Protein AF-A0A1A0N1D5-F1 (afdb_monomer_lite)

Structure (mmCIF, N/CA/C/O backbone):
data_AF-A0A1A0N1D5-F1
#
_entry.id   AF-A0A1A0N1D5-F1
#
loop_
_atom_site.group_PDB
_atom_site.id
_atom_site.type_symbol
_atom_site.label_atom_id
_atom_site.label_alt_id
_atom_site.label_comp_id
_atom_site.label_asym_id
_atom_site.label_entity_id
_atom_site.label_seq_id
_atom_site.pdbx_PDB_ins_code
_ato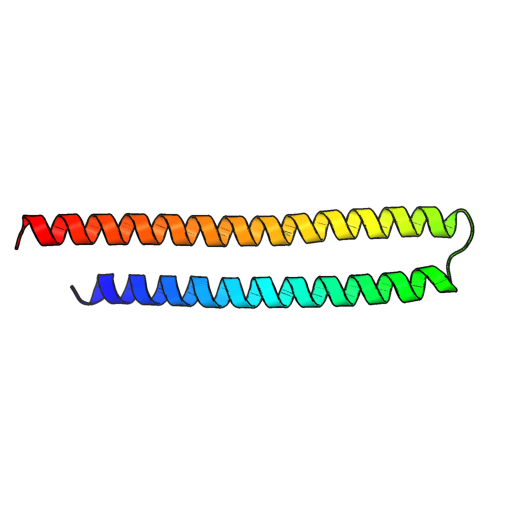m_site.Cartn_x
_atom_site.Cartn_y
_atom_site.Cartn_z
_atom_site.occupancy
_atom_site.B_iso_or_equiv
_atom_site.auth_seq_id
_atom_site.auth_comp_id
_atom_site.auth_asym_id
_atom_site.auth_atom_id
_atom_site.pdbx_PDB_model_num
ATOM 1 N N . MET A 1 1 ? -26.114 0.824 24.874 1.00 52.81 1 MET A N 1
ATOM 2 C CA . MET A 1 1 ? -25.266 -0.383 24.768 1.00 52.81 1 MET A CA 1
ATOM 3 C C . MET A 1 1 ? -25.149 -0.837 23.311 1.00 52.81 1 MET A C 1
ATOM 5 O O . MET A 1 1 ? -24.035 -0.886 22.831 1.00 52.81 1 MET A O 1
ATOM 9 N N . ALA A 1 2 ? -26.250 -1.041 22.570 1.00 60.31 2 ALA A N 1
ATOM 10 C CA . ALA A 1 2 ? -26.195 -1.571 21.194 1.00 60.31 2 ALA A CA 1
ATOM 11 C C . ALA A 1 2 ? -25.561 -0.654 20.119 1.00 60.31 2 ALA A C 1
ATOM 13 O O . ALA A 1 2 ? -25.014 -1.151 19.142 1.00 60.31 2 ALA A O 1
ATOM 14 N N . GLU A 1 3 ? -25.633 0.672 20.271 1.00 55.81 3 GLU A N 1
ATOM 15 C CA . GLU A 1 3 ? -25.163 1.606 19.233 1.00 55.81 3 GLU A CA 1
ATOM 16 C C . GLU A 1 3 ? -23.625 1.698 19.185 1.00 55.81 3 GLU A C 1
ATOM 18 O O . GLU A 1 3 ? -23.040 1.618 18.111 1.00 55.81 3 GLU A O 1
ATOM 23 N N . GLN A 1 4 ? -22.951 1.764 20.344 1.00 57.38 4 GLN A N 1
ATOM 24 C CA . GLN A 1 4 ? -21.482 1.779 20.432 1.00 57.38 4 GLN A CA 1
ATOM 25 C C . GLN A 1 4 ? -20.856 0.451 19.993 1.00 57.38 4 GLN A C 1
ATOM 27 O O . GLN A 1 4 ? -19.953 0.462 19.163 1.00 57.38 4 GLN A O 1
ATOM 32 N N . GLU A 1 5 ? -21.382 -0.685 20.459 1.00 59.47 5 GLU A N 1
ATOM 33 C CA . GLU A 1 5 ? -20.901 -2.021 20.067 1.00 59.47 5 GLU A CA 1
ATOM 34 C C . GLU A 1 5 ? -21.013 -2.256 18.545 1.00 59.47 5 GLU A C 1
ATOM 36 O O . GLU A 1 5 ? -20.114 -2.836 17.938 1.00 59.47 5 GLU A O 1
ATOM 41 N N . TRP A 1 6 ? -22.057 -1.724 17.892 1.00 55.47 6 TRP A N 1
ATOM 42 C CA . TRP A 1 6 ? -22.191 -1.765 16.430 1.00 55.47 6 TRP A CA 1
ATOM 43 C C . TRP A 1 6 ? -21.135 -0.913 15.701 1.00 55.47 6 TRP A C 1
ATOM 45 O O . TRP A 1 6 ? -20.643 -1.306 14.640 1.00 55.47 6 TRP A O 1
ATOM 55 N N . HIS A 1 7 ? -20.756 0.239 16.262 1.00 71.31 7 HIS A N 1
ATOM 56 C CA . HIS A 1 7 ? -19.717 1.092 15.683 1.00 71.31 7 HIS A CA 1
ATOM 57 C C . HIS A 1 7 ? -18.323 0.451 15.751 1.00 71.31 7 HIS A C 1
ATOM 59 O O . HIS A 1 7 ? -17.584 0.562 14.773 1.00 71.31 7 HIS A O 1
ATOM 65 N N . PHE A 1 8 ? -17.984 -0.255 16.837 1.00 77.75 8 PHE A N 1
ATOM 66 C CA . PHE A 1 8 ? -16.707 -0.976 16.957 1.00 77.75 8 PHE A CA 1
ATOM 67 C C . PHE A 1 8 ? -16.591 -2.104 15.927 1.00 77.75 8 PHE A C 1
ATOM 69 O O . PHE A 1 8 ? -15.658 -2.100 15.127 1.00 77.75 8 PHE A O 1
ATOM 76 N N . ALA A 1 9 ? -17.607 -2.966 15.813 1.00 80.44 9 ALA A N 1
ATOM 77 C CA . ALA A 1 9 ? -17.614 -4.051 14.826 1.00 80.44 9 ALA A CA 1
ATOM 78 C C . ALA A 1 9 ? -17.427 -3.551 13.377 1.00 80.44 9 ALA A C 1
ATOM 80 O O . ALA A 1 9 ? -16.734 -4.167 12.5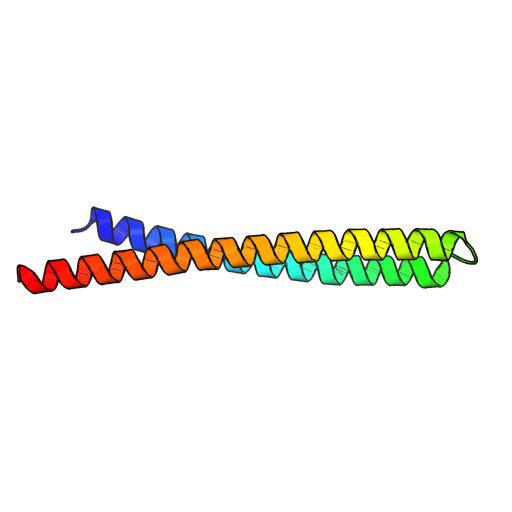66 1.00 80.44 9 ALA A O 1
ATOM 81 N N . LYS A 1 10 ? -18.011 -2.393 13.038 1.00 85.44 10 LYS A N 1
ATOM 82 C CA . LYS A 1 10 ? -17.839 -1.780 11.713 1.00 85.44 10 LYS A CA 1
ATOM 83 C C . LYS A 1 10 ? -16.420 -1.245 11.489 1.00 85.44 10 LYS A C 1
ATOM 85 O O . LYS A 1 10 ? -15.918 -1.305 10.363 1.00 85.44 10 LYS A O 1
ATOM 90 N N . ILE A 1 11 ? -15.778 -0.711 12.528 1.00 84.94 11 ILE A N 1
ATOM 91 C CA . ILE A 1 11 ? -14.381 -0.262 12.458 1.00 84.94 11 ILE A CA 1
ATOM 92 C C . ILE A 1 11 ? -13.458 -1.468 12.264 1.00 84.94 11 ILE A C 1
ATOM 94 O O . ILE A 1 11 ? -12.613 -1.424 11.373 1.00 84.94 11 ILE A O 1
ATOM 98 N N . GLU A 1 12 ? -13.656 -2.557 13.009 1.00 86.94 12 GLU A N 1
ATOM 99 C CA . GLU A 1 12 ? -12.888 -3.800 12.840 1.00 86.94 12 GLU A CA 1
ATOM 100 C C . GLU A 1 12 ? -13.000 -4.357 11.421 1.00 86.94 12 GLU A C 1
ATOM 102 O O . GLU A 1 12 ? -11.982 -4.665 10.796 1.00 86.94 12 GLU A O 1
ATOM 107 N N . GLN A 1 13 ? -14.221 -4.412 10.877 1.00 89.88 13 GLN A N 1
ATOM 108 C CA . GLN A 1 13 ? -14.445 -4.815 9.490 1.00 89.88 13 GLN A CA 1
ATOM 109 C C . GLN A 1 13 ? -13.682 -3.906 8.516 1.00 89.88 13 GLN A C 1
ATOM 111 O O . GLN A 1 13 ? -12.973 -4.397 7.644 1.00 89.88 13 GLN A O 1
ATOM 116 N N . THR A 1 14 ? -13.763 -2.586 8.704 1.00 90.31 14 THR A N 1
ATOM 117 C CA . THR A 1 14 ? -13.074 -1.611 7.843 1.00 90.31 14 THR A CA 1
ATOM 118 C C . THR A 1 14 ? -11.550 -1.781 7.901 1.00 90.31 14 THR A C 1
ATOM 120 O O . THR A 1 14 ? -10.876 -1.683 6.879 1.00 90.31 14 THR A O 1
ATOM 123 N N . ILE A 1 15 ? -10.982 -2.060 9.080 1.00 91.69 15 ILE A N 1
ATOM 124 C CA . ILE A 1 15 ? -9.551 -2.370 9.241 1.00 91.69 15 ILE A CA 1
ATOM 125 C C . ILE A 1 15 ? -9.193 -3.647 8.468 1.00 91.69 15 ILE A C 1
ATOM 127 O O . ILE A 1 15 ? -8.139 -3.691 7.833 1.00 91.69 15 ILE A O 1
ATOM 131 N N . GLY A 1 16 ? -10.050 -4.672 8.519 1.00 91.50 16 GLY A N 1
ATOM 132 C CA . GLY A 1 16 ? -9.904 -5.902 7.739 1.00 91.50 16 GLY A CA 1
ATOM 133 C C . GLY A 1 16 ? -9.857 -5.629 6.236 1.00 91.50 16 GLY A C 1
ATOM 134 O O . GLY A 1 16 ? -8.866 -5.964 5.589 1.00 91.50 16 GLY A O 1
ATOM 135 N N . ASP A 1 17 ? -10.856 -4.917 5.716 1.00 93.88 17 ASP A N 1
ATOM 136 C CA . ASP A 1 17 ? -10.946 -4.550 4.297 1.00 93.88 17 ASP A CA 1
ATOM 137 C C . ASP A 1 17 ? -9.712 -3.747 3.837 1.00 93.88 17 ASP A C 1
ATOM 139 O O . ASP A 1 17 ? -9.161 -3.983 2.760 1.00 93.88 17 ASP A O 1
ATOM 143 N N . LEU A 1 18 ? -9.217 -2.824 4.673 1.00 92.31 18 LEU A N 1
ATOM 144 C CA . LEU A 1 18 ? -8.007 -2.049 4.378 1.00 92.31 18 LEU A CA 1
ATOM 145 C C . LEU A 1 18 ? -6.738 -2.912 4.359 1.00 92.31 18 LEU A C 1
ATOM 147 O O . LEU A 1 18 ? -5.842 -2.657 3.552 1.00 92.31 18 LEU A O 1
ATOM 151 N N . LYS A 1 19 ? -6.634 -3.924 5.230 1.00 93.31 19 LYS A N 1
ATOM 152 C CA . LYS A 1 19 ? -5.504 -4.871 5.232 1.00 93.31 19 LYS A CA 1
ATOM 153 C C . LYS A 1 19 ? -5.507 -5.742 3.979 1.00 93.31 19 LYS A C 1
ATOM 155 O O . LYS A 1 19 ? -4.443 -5.956 3.392 1.00 93.31 19 LYS A O 1
ATOM 160 N N . ASP A 1 20 ? -6.679 -6.197 3.554 1.00 95.69 20 ASP A N 1
ATOM 161 C CA . ASP A 1 20 ? -6.831 -6.983 2.332 1.00 95.69 20 ASP A CA 1
ATOM 162 C C . ASP A 1 20 ? -6.493 -6.153 1.088 1.00 95.69 20 ASP A C 1
ATOM 164 O O . ASP A 1 20 ? -5.741 -6.612 0.225 1.00 95.69 20 ASP A O 1
ATOM 168 N N . GLU A 1 21 ? -6.943 -4.896 1.025 1.00 93.62 21 GLU A N 1
ATOM 169 C CA . GLU A 1 21 ? -6.580 -3.995 -0.073 1.00 93.62 21 GLU A CA 1
ATOM 170 C C . GLU A 1 21 ? -5.083 -3.645 -0.054 1.00 93.62 21 GLU A C 1
ATOM 172 O O . GLU A 1 21 ? -4.444 -3.645 -1.105 1.00 93.62 21 GLU A O 1
ATOM 177 N N . HIS A 1 22 ? -4.475 -3.430 1.121 1.00 94.19 22 HIS A N 1
ATOM 178 C CA . HIS A 1 22 ? -3.023 -3.247 1.235 1.00 94.19 22 HIS A CA 1
ATOM 179 C C . HIS A 1 22 ? -2.263 -4.448 0.654 1.00 94.19 22 HIS A C 1
ATOM 181 O O . HIS A 1 22 ? -1.312 -4.275 -0.111 1.00 94.19 22 HIS A O 1
ATOM 187 N N . LYS A 1 23 ? -2.684 -5.674 0.989 1.00 94.06 23 LYS A N 1
ATOM 188 C CA . LYS A 1 23 ? -2.090 -6.898 0.439 1.00 94.06 23 LYS A CA 1
ATOM 189 C C . LYS A 1 23 ? -2.249 -6.959 -1.081 1.00 94.06 23 LYS A C 1
ATOM 191 O O . LYS A 1 23 ? -1.267 -7.185 -1.782 1.00 94.06 23 LYS A O 1
ATOM 196 N N . ARG A 1 24 ? -3.452 -6.692 -1.590 1.00 95.19 24 ARG A N 1
ATOM 197 C CA . ARG A 1 24 ? -3.739 -6.672 -3.030 1.00 95.19 24 ARG A CA 1
ATOM 198 C C . ARG A 1 24 ? -2.870 -5.660 -3.781 1.00 95.19 24 ARG A C 1
ATOM 200 O O . ARG A 1 24 ? -2.328 -5.988 -4.832 1.00 95.19 24 ARG A O 1
ATOM 207 N N . LEU A 1 25 ? -2.711 -4.447 -3.250 1.00 93.12 25 LEU A N 1
ATOM 208 C CA . LEU A 1 25 ? -1.853 -3.418 -3.845 1.00 93.12 25 LEU A CA 1
ATOM 209 C C . LEU A 1 25 ? -0.379 -3.832 -3.844 1.00 93.12 25 LEU A C 1
ATOM 211 O O . LEU A 1 25 ? 0.320 -3.596 -4.827 1.00 93.12 25 LEU A O 1
ATOM 215 N N . ASN A 1 26 ? 0.087 -4.475 -2.774 1.00 93.81 26 ASN A N 1
ATOM 216 C CA . ASN A 1 26 ? 1.439 -5.018 -2.717 1.00 93.81 26 ASN A CA 1
ATOM 217 C C . ASN A 1 26 ? 1.671 -6.098 -3.784 1.00 93.81 26 ASN A C 1
ATOM 219 O O . ASN A 1 26 ? 2.683 -6.050 -4.480 1.00 93.81 26 ASN A O 1
ATOM 223 N N . ASP A 1 27 ? 0.729 -7.025 -3.958 1.00 94.00 27 ASP A N 1
ATOM 224 C CA . ASP A 1 27 ? 0.834 -8.079 -4.973 1.00 94.00 27 ASP A CA 1
ATOM 225 C C . ASP A 1 27 ? 0.876 -7.483 -6.394 1.00 94.00 27 ASP A C 1
ATOM 227 O O . ASP A 1 27 ? 1.746 -7.841 -7.189 1.00 94.00 27 ASP A O 1
ATOM 231 N N . ILE A 1 28 ? 0.030 -6.482 -6.683 1.00 93.25 28 ILE A N 1
ATOM 232 C CA . ILE A 1 28 ? 0.065 -5.731 -7.953 1.00 93.25 28 ILE A CA 1
ATOM 233 C C . ILE A 1 28 ? 1.434 -5.071 -8.163 1.00 93.25 28 ILE A C 1
ATOM 235 O O . ILE A 1 28 ? 1.997 -5.142 -9.254 1.00 93.25 28 ILE A O 1
ATOM 239 N N . LEU A 1 29 ? 2.000 -4.436 -7.134 1.00 92.38 29 LEU A N 1
ATOM 240 C CA . LEU A 1 29 ? 3.304 -3.780 -7.246 1.00 92.38 29 LEU A CA 1
ATOM 241 C C . LEU A 1 29 ? 4.441 -4.769 -7.511 1.00 92.38 29 LEU A C 1
ATOM 243 O O . LEU A 1 29 ? 5.352 -4.451 -8.278 1.00 92.38 29 LEU A O 1
ATOM 247 N N . VAL A 1 30 ? 4.389 -5.966 -6.924 1.00 92.00 30 VAL A N 1
ATOM 248 C CA . VAL A 1 30 ? 5.343 -7.045 -7.216 1.00 92.00 30 VAL A CA 1
ATOM 249 C C . VAL A 1 30 ? 5.232 -7.489 -8.676 1.00 92.00 30 VAL A C 1
ATOM 251 O O . VAL A 1 30 ? 6.255 -7.605 -9.355 1.00 92.00 30 VAL A O 1
ATOM 254 N N . GLU A 1 31 ? 4.014 -7.685 -9.184 1.00 92.81 31 GLU A N 1
ATOM 255 C CA . GLU A 1 31 ? 3.795 -8.059 -10.585 1.00 92.81 31 GLU A CA 1
ATOM 256 C C . GLU A 1 31 ? 4.286 -6.983 -11.560 1.00 92.81 31 GLU A C 1
ATOM 258 O O . GLU A 1 31 ? 4.991 -7.293 -12.522 1.00 92.81 31 GLU A O 1
ATOM 263 N N . GLU A 1 32 ? 3.958 -5.714 -11.315 1.00 89.69 32 GLU A N 1
ATOM 264 C CA . GLU A 1 32 ? 4.373 -4.615 -12.191 1.00 89.69 32 GLU A CA 1
ATOM 265 C C . GLU A 1 32 ? 5.896 -4.416 -12.173 1.00 89.69 32 GLU A C 1
ATOM 267 O O . GLU A 1 32 ? 6.497 -4.194 -13.225 1.00 89.69 32 GLU A O 1
ATOM 272 N N . ARG A 1 33 ? 6.557 -4.601 -11.020 1.00 89.31 33 ARG A N 1
ATOM 273 C CA . ARG A 1 33 ? 8.030 -4.636 -10.936 1.00 89.31 33 ARG A CA 1
ATOM 274 C C . ARG A 1 33 ? 8.620 -5.734 -11.815 1.00 89.31 33 ARG A C 1
ATOM 276 O O . ARG A 1 33 ? 9.553 -5.472 -12.571 1.00 89.31 33 ARG A O 1
ATOM 283 N N . ALA A 1 34 ? 8.062 -6.943 -11.759 1.00 88.38 34 ALA A N 1
ATOM 284 C CA . ALA A 1 34 ? 8.528 -8.054 -12.584 1.00 88.38 34 ALA A CA 1
ATOM 285 C C . ALA A 1 34 ? 8.352 -7.765 -14.087 1.00 88.38 34 ALA A C 1
ATOM 287 O O . ALA A 1 34 ? 9.263 -8.018 -14.878 1.00 88.38 34 ALA A O 1
ATOM 288 N N . ARG A 1 35 ? 7.218 -7.170 -14.487 1.00 85.81 35 ARG A N 1
ATOM 289 C CA . ARG A 1 35 ? 6.973 -6.764 -15.882 1.00 85.81 35 ARG A CA 1
ATOM 290 C C . ARG A 1 35 ? 7.953 -5.692 -16.349 1.00 85.81 35 ARG A C 1
ATOM 292 O O . ARG A 1 35 ? 8.504 -5.812 -17.441 1.00 85.81 35 ARG A O 1
ATOM 299 N N . ILE A 1 36 ? 8.208 -4.676 -15.525 1.00 84.50 36 ILE A N 1
ATOM 300 C CA . ILE A 1 36 ? 9.187 -3.621 -15.822 1.00 84.50 36 ILE A CA 1
ATOM 301 C C . ILE A 1 36 ? 10.584 -4.219 -16.024 1.00 84.50 36 ILE A C 1
ATOM 303 O O . ILE A 1 36 ? 11.265 -3.856 -16.984 1.00 84.50 36 ILE A O 1
ATOM 307 N N . GLN A 1 37 ? 10.990 -5.167 -15.176 1.00 81.88 37 GLN A N 1
ATOM 308 C CA . GLN A 1 37 ? 12.287 -5.837 -15.292 1.00 81.88 37 GLN A CA 1
ATOM 309 C C . GLN A 1 37 ? 12.415 -6.684 -16.562 1.00 81.88 37 GLN A C 1
ATOM 311 O O . GLN A 1 37 ? 13.457 -6.632 -17.213 1.00 81.88 37 GLN A O 1
ATOM 316 N N . MET A 1 38 ? 11.363 -7.411 -16.956 1.00 80.81 38 MET A N 1
ATOM 317 C CA . MET A 1 38 ? 11.355 -8.165 -18.219 1.00 80.81 38 MET A CA 1
ATOM 318 C C . MET A 1 38 ? 11.523 -7.253 -19.441 1.00 80.81 38 MET A C 1
ATOM 320 O O . MET A 1 38 ? 12.225 -7.592 -20.386 1.00 80.81 38 MET A O 1
ATOM 324 N N . VAL A 1 39 ? 10.885 -6.081 -19.438 1.00 75.75 39 VAL A N 1
ATOM 325 C CA . VAL A 1 39 ? 10.984 -5.123 -20.551 1.00 75.75 39 VAL A CA 1
ATOM 326 C C . VAL A 1 39 ? 12.351 -4.428 -20.563 1.00 75.75 39 VAL A C 1
ATOM 328 O O . VAL A 1 39 ? 12.908 -4.139 -21.625 1.00 75.75 39 VAL A O 1
ATOM 331 N N . SER A 1 40 ? 12.910 -4.144 -19.385 1.00 69.88 40 SER A N 1
ATOM 332 C CA . SER A 1 40 ? 14.159 -3.393 -19.248 1.00 69.88 40 SER A CA 1
ATOM 333 C C . SER A 1 40 ? 15.406 -4.204 -19.598 1.00 69.88 40 SER A C 1
ATOM 335 O O . SER A 1 40 ? 16.377 -3.628 -20.100 1.00 69.88 40 SER A O 1
ATOM 337 N N . SER A 1 41 ? 15.390 -5.525 -19.382 1.00 66.94 41 SER A N 1
ATOM 338 C CA . SER A 1 41 ? 16.513 -6.401 -19.731 1.00 66.94 41 SER A CA 1
ATOM 339 C C . SER A 1 41 ? 16.742 -6.500 -21.238 1.00 66.94 41 SER A C 1
ATOM 341 O O . SER A 1 41 ? 17.899 -6.561 -21.657 1.00 66.94 41 SER A O 1
ATOM 343 N N . ASP A 1 42 ? 15.665 -6.444 -22.026 1.00 66.81 42 ASP A N 1
ATOM 344 C CA . ASP A 1 42 ? 15.677 -6.863 -23.432 1.00 66.81 42 ASP A CA 1
ATOM 345 C C . ASP A 1 42 ? 15.689 -5.692 -24.429 1.00 66.81 42 ASP A C 1
ATOM 347 O O . ASP A 1 42 ? 16.106 -5.868 -25.572 1.00 66.81 42 ASP A O 1
ATOM 351 N N . ILE A 1 43 ? 15.241 -4.496 -24.021 1.00 70.44 43 ILE A N 1
ATOM 352 C CA . ILE A 1 43 ? 14.989 -3.374 -24.950 1.00 70.44 43 ILE A CA 1
ATOM 353 C C . ILE A 1 43 ? 15.961 -2.202 -24.756 1.00 70.44 43 ILE A C 1
ATOM 355 O O . ILE A 1 43 ? 16.285 -1.493 -25.711 1.00 70.44 43 ILE A O 1
ATOM 359 N N . TRP A 1 44 ? 16.441 -1.972 -23.531 1.00 71.06 44 TRP A N 1
ATOM 360 C CA . TRP A 1 44 ? 17.157 -0.743 -23.186 1.00 71.06 44 TRP A CA 1
ATOM 361 C C . TRP A 1 44 ? 18.661 -0.993 -22.991 1.00 71.06 44 TRP A C 1
ATOM 363 O O . TRP A 1 44 ? 19.094 -1.737 -22.103 1.00 71.06 44 TRP A O 1
ATOM 373 N N . HIS A 1 45 ? 19.479 -0.310 -23.798 1.00 72.44 45 HIS A N 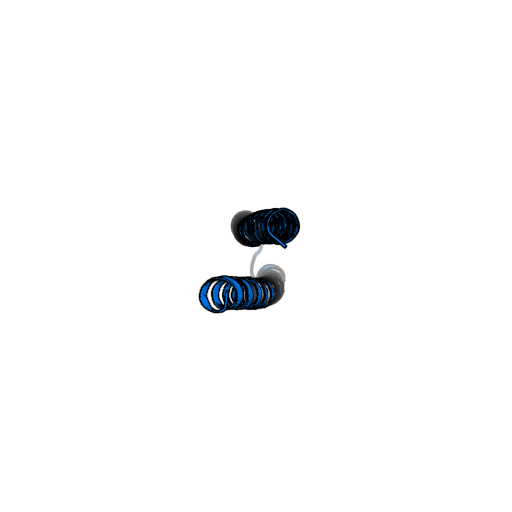1
ATOM 374 C CA . HIS A 1 45 ? 20.945 -0.338 -23.740 1.00 72.44 45 HIS A CA 1
ATOM 375 C C . HIS A 1 45 ? 21.531 1.083 -23.629 1.00 72.44 45 HIS A C 1
ATOM 377 O O . HIS A 1 45 ? 20.883 2.066 -23.990 1.00 72.44 45 HIS A O 1
ATOM 383 N N . GLY A 1 46 ? 22.769 1.201 -23.134 1.00 75.12 46 GLY A N 1
ATOM 384 C CA . GLY A 1 46 ? 23.471 2.487 -23.009 1.00 75.12 46 GLY A CA 1
ATOM 385 C C . GLY A 1 46 ? 22.779 3.483 -22.066 1.00 75.12 46 GLY A C 1
ATOM 386 O O . GLY A 1 46 ? 22.117 3.087 -21.111 1.00 75.12 46 GLY A O 1
ATOM 387 N N . THR A 1 47 ? 22.893 4.782 -22.345 1.00 77.12 47 THR A N 1
ATOM 388 C CA . THR A 1 47 ? 22.323 5.871 -21.519 1.00 77.12 47 THR A CA 1
ATOM 389 C C . THR A 1 47 ? 20.799 5.802 -21.365 1.00 77.12 47 THR A C 1
ATOM 391 O O . THR A 1 47 ? 20.251 6.250 -20.359 1.00 77.12 47 THR A O 1
ATOM 394 N N . ALA A 1 48 ? 20.094 5.193 -22.322 1.00 77.88 48 ALA A N 1
ATOM 395 C CA . ALA A 1 48 ? 18.651 4.980 -22.235 1.00 77.88 48 ALA A CA 1
ATOM 396 C C . ALA A 1 48 ? 18.282 3.967 -21.131 1.00 77.88 48 ALA A C 1
ATOM 398 O O . ALA A 1 48 ? 17.257 4.119 -20.468 1.00 77.88 48 ALA A O 1
ATOM 399 N N . ARG A 1 49 ? 19.156 2.983 -20.868 1.00 80.75 49 ARG A N 1
ATOM 400 C CA . ARG A 1 49 ? 19.017 2.047 -19.742 1.00 80.75 49 ARG A CA 1
ATOM 401 C C . ARG A 1 49 ? 19.197 2.748 -18.399 1.00 80.75 49 ARG A C 1
ATOM 403 O O . ARG A 1 49 ? 18.436 2.478 -17.481 1.00 80.75 49 ARG A O 1
ATOM 410 N N . GLU A 1 50 ? 20.167 3.652 -18.283 1.00 83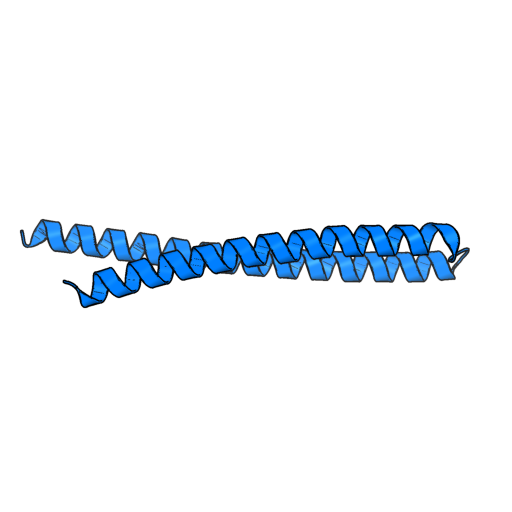.25 50 GLU A N 1
ATOM 411 C CA . GLU A 1 50 ? 20.410 4.413 -17.047 1.00 83.25 50 GLU A CA 1
ATOM 412 C C . GLU A 1 50 ? 19.220 5.323 -16.708 1.00 83.25 50 GLU A C 1
ATOM 414 O O . GLU A 1 50 ? 18.747 5.333 -15.571 1.00 83.25 50 GLU A O 1
ATOM 419 N N . GLY A 1 51 ? 18.680 6.031 -17.709 1.00 84.19 51 GLY A N 1
ATOM 420 C CA . GLY A 1 51 ? 17.472 6.845 -17.549 1.00 84.19 51 GLY A CA 1
ATOM 421 C C . GLY A 1 51 ? 16.248 6.013 -17.154 1.00 84.19 51 GLY A C 1
ATOM 422 O O . GLY A 1 51 ? 15.499 6.405 -16.258 1.00 84.19 51 GLY A O 1
ATOM 423 N N . TRP A 1 52 ? 16.078 4.836 -17.764 1.00 84.12 52 TRP A N 1
ATOM 424 C CA . TRP A 1 52 ? 15.018 3.897 -17.398 1.00 84.12 52 TRP A CA 1
ATOM 425 C C . TRP A 1 52 ? 15.172 3.373 -15.965 1.00 84.12 52 TRP A C 1
ATOM 427 O O . TRP A 1 52 ? 14.216 3.418 -15.198 1.00 84.12 52 TRP A O 1
ATOM 437 N N . GLN A 1 53 ? 16.373 2.946 -15.567 1.00 85.69 53 GLN A N 1
ATOM 438 C CA . GLN A 1 53 ? 16.650 2.457 -14.212 1.00 85.69 53 GLN A CA 1
ATOM 439 C C . GLN A 1 53 ? 16.397 3.529 -13.144 1.00 85.69 53 GLN A C 1
ATOM 441 O O . GLN A 1 53 ? 15.867 3.228 -12.074 1.00 85.69 53 GLN A O 1
ATOM 446 N N . ALA A 1 54 ? 16.736 4.790 -13.426 1.00 87.88 54 ALA A N 1
ATOM 447 C CA . ALA A 1 54 ? 16.435 5.900 -12.527 1.00 87.88 54 ALA A CA 1
ATOM 448 C C . ALA A 1 54 ? 14.919 6.122 -12.376 1.00 87.88 54 ALA A C 1
ATOM 450 O O . ALA A 1 54 ? 14.431 6.335 -11.263 1.00 87.88 54 ALA A O 1
ATOM 451 N N . ALA A 1 55 ? 14.167 6.038 -13.478 1.00 87.38 55 ALA A N 1
ATOM 452 C CA . ALA A 1 55 ? 12.711 6.148 -13.461 1.00 87.38 55 ALA A CA 1
ATOM 453 C C . ALA A 1 55 ? 12.048 4.969 -12.726 1.00 87.38 55 ALA A C 1
ATOM 455 O O . ALA A 1 55 ? 11.189 5.199 -11.875 1.00 87.38 55 ALA A O 1
ATOM 456 N N . GLU A 1 56 ? 12.487 3.734 -12.992 1.00 87.56 56 GLU A N 1
ATOM 457 C CA . GLU A 1 56 ? 12.041 2.509 -12.312 1.00 87.56 56 GLU A CA 1
ATOM 458 C C . GLU A 1 56 ? 12.252 2.619 -10.800 1.00 87.56 56 GLU A C 1
ATOM 460 O O . GLU A 1 56 ? 11.324 2.400 -10.021 1.00 87.56 56 GLU A O 1
ATOM 465 N N . ARG A 1 57 ? 13.450 3.036 -10.378 1.00 89.25 57 ARG A N 1
ATOM 466 C CA . ARG A 1 57 ? 13.770 3.225 -8.964 1.00 89.25 57 ARG A CA 1
ATOM 467 C C . ARG A 1 57 ? 12.895 4.295 -8.317 1.00 89.25 57 ARG A C 1
ATOM 469 O O . ARG A 1 57 ? 12.326 4.050 -7.258 1.00 89.25 57 ARG A O 1
ATOM 476 N N . SER A 1 58 ? 12.751 5.460 -8.952 1.00 92.44 58 SER A N 1
ATOM 477 C CA . SER A 1 58 ? 11.927 6.549 -8.409 1.00 92.44 58 SER A CA 1
ATOM 478 C C . SER A 1 58 ? 10.453 6.158 -8.291 1.00 92.44 58 SER A C 1
ATOM 480 O O . SER A 1 58 ? 9.787 6.522 -7.321 1.00 92.44 58 SER A O 1
ATOM 482 N N . TRP A 1 59 ? 9.931 5.416 -9.269 1.00 90.75 59 TRP A N 1
ATOM 483 C CA . TRP A 1 59 ? 8.582 4.865 -9.203 1.00 90.75 59 TRP A CA 1
ATOM 484 C C . TRP A 1 59 ? 8.449 3.853 -8.057 1.00 90.75 59 TRP A C 1
ATOM 486 O O . TRP A 1 59 ? 7.519 3.969 -7.259 1.00 90.75 59 TRP A O 1
ATOM 496 N N . GLY A 1 60 ? 9.402 2.924 -7.930 1.00 91.12 60 GLY A N 1
ATOM 497 C CA . GLY A 1 60 ? 9.424 1.918 -6.869 1.00 91.12 60 GLY A CA 1
ATOM 498 C C . GLY A 1 60 ? 9.426 2.535 -5.470 1.00 91.12 60 GLY A C 1
ATOM 499 O O . GLY A 1 60 ? 8.592 2.162 -4.650 1.00 91.12 60 GLY A O 1
ATOM 500 N N . GLU A 1 61 ? 10.280 3.535 -5.236 1.00 93.31 61 GLU A N 1
ATOM 501 C CA . GLU A 1 61 ? 10.370 4.265 -3.963 1.00 93.31 61 GLU A CA 1
ATOM 502 C C . GLU A 1 61 ? 9.048 4.968 -3.604 1.00 93.31 61 GLU A C 1
ATOM 504 O O . GLU A 1 61 ? 8.601 4.921 -2.457 1.00 93.31 61 GLU A O 1
ATOM 509 N N . LYS A 1 62 ? 8.379 5.592 -4.583 1.00 93.12 62 LYS A N 1
ATOM 510 C CA . LYS A 1 62 ? 7.072 6.240 -4.367 1.00 93.12 62 LYS A CA 1
ATOM 511 C C . LYS A 1 62 ? 5.970 5.226 -4.063 1.00 93.12 62 LYS A C 1
ATOM 513 O O . LYS A 1 62 ? 5.111 5.502 -3.228 1.00 93.12 62 LYS A O 1
ATOM 518 N N . ALA A 1 63 ? 5.990 4.079 -4.735 1.00 91.88 63 ALA A N 1
ATOM 519 C CA . ALA A 1 63 ? 5.031 3.007 -4.507 1.00 91.88 63 ALA A CA 1
ATOM 520 C C . ALA A 1 63 ? 5.182 2.396 -3.105 1.00 91.88 63 ALA A C 1
ATOM 522 O O . ALA A 1 63 ? 4.186 2.252 -2.395 1.00 91.88 63 ALA A O 1
ATOM 523 N N . ASP A 1 64 ? 6.418 2.127 -2.671 1.00 92.94 64 ASP A N 1
ATOM 524 C CA . ASP A 1 64 ? 6.695 1.632 -1.318 1.00 92.94 64 ASP A CA 1
ATOM 525 C C . ASP A 1 64 ? 6.257 2.649 -0.252 1.00 92.94 64 ASP A C 1
ATOM 527 O O . ASP A 1 64 ? 5.603 2.282 0.722 1.00 92.94 64 ASP A O 1
ATOM 531 N N . ALA A 1 65 ? 6.529 3.942 -0.461 1.00 94.69 65 ALA A N 1
ATOM 532 C CA . ALA A 1 65 ? 6.107 5.000 0.459 1.00 94.69 65 ALA A CA 1
ATOM 533 C C . ALA A 1 65 ? 4.575 5.113 0.586 1.00 94.69 65 ALA A C 1
ATOM 535 O O . ALA A 1 65 ? 4.052 5.400 1.669 1.00 94.69 65 ALA A O 1
ATOM 536 N N . ALA A 1 66 ? 3.840 4.883 -0.507 1.00 92.44 66 ALA A N 1
ATOM 537 C CA . ALA A 1 66 ? 2.381 4.862 -0.492 1.00 92.44 66 ALA A CA 1
ATOM 538 C C . ALA A 1 66 ? 1.840 3.656 0.296 1.00 92.44 66 ALA A C 1
ATOM 540 O O . ALA A 1 66 ? 0.969 3.838 1.151 1.00 92.44 66 ALA A O 1
ATOM 541 N N . LEU A 1 67 ? 2.391 2.455 0.074 1.00 93.75 67 LEU A N 1
ATOM 542 C CA . LEU A 1 67 ? 2.043 1.261 0.855 1.00 93.75 67 LEU A CA 1
ATOM 543 C C . LEU A 1 67 ? 2.346 1.453 2.343 1.00 93.75 67 LEU A C 1
ATOM 545 O O . LEU A 1 67 ? 1.501 1.181 3.194 1.00 93.75 67 LEU A O 1
ATOM 549 N N . GLU A 1 68 ? 3.521 1.991 2.671 1.00 94.31 68 GLU A N 1
ATOM 550 C CA . GLU A 1 68 ? 3.908 2.247 4.057 1.00 94.31 68 GLU A CA 1
ATOM 551 C C . GLU A 1 68 ? 2.955 3.248 4.727 1.00 94.31 68 GLU A C 1
ATOM 553 O O . GLU A 1 68 ? 2.570 3.071 5.884 1.00 94.31 68 GLU A O 1
ATOM 558 N N . SER A 1 69 ? 2.530 4.285 4.001 1.00 94.69 69 SER A N 1
ATOM 559 C CA . SER A 1 69 ? 1.558 5.264 4.498 1.00 94.69 69 SER A CA 1
ATOM 560 C C . SER A 1 69 ? 0.188 4.636 4.755 1.00 94.69 69 SER A C 1
ATOM 562 O O . SER A 1 69 ? -0.431 4.928 5.779 1.00 94.69 69 SER A O 1
ATOM 564 N N . LEU A 1 70 ? -0.267 3.736 3.877 1.00 92.31 70 LEU A N 1
ATOM 565 C CA . LEU A 1 70 ? -1.497 2.972 4.085 1.00 92.31 70 LEU A CA 1
ATOM 566 C C . LEU A 1 70 ? -1.382 2.070 5.322 1.00 92.31 70 LEU A C 1
ATOM 568 O O . LEU A 1 70 ? -2.279 2.068 6.162 1.00 92.31 70 LEU A O 1
ATOM 572 N N . ASN A 1 71 ? -0.258 1.375 5.496 1.00 93.81 71 ASN A N 1
ATOM 573 C CA . ASN A 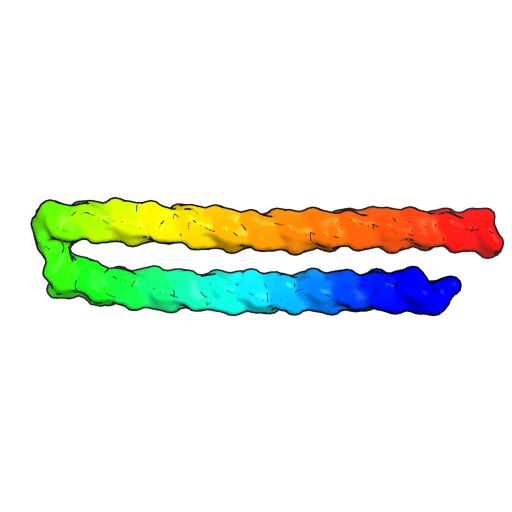1 71 ? -0.023 0.549 6.680 1.00 93.81 71 ASN A CA 1
ATOM 574 C C . ASN A 1 71 ? -0.008 1.381 7.979 1.00 93.81 71 ASN A C 1
ATOM 576 O O . ASN A 1 71 ? -0.606 0.989 8.982 1.00 93.81 71 ASN A O 1
ATOM 580 N N . LYS A 1 72 ? 0.607 2.573 7.960 1.00 94.69 72 LYS A N 1
ATOM 581 C CA . LYS A 1 72 ? 0.574 3.523 9.088 1.00 94.69 72 LYS A CA 1
ATOM 582 C C . LYS A 1 72 ? -0.848 3.981 9.408 1.00 94.69 72 LYS A C 1
ATOM 584 O O . LYS A 1 72 ? -1.204 4.055 10.583 1.00 94.69 72 LYS A O 1
ATOM 589 N N . LEU A 1 73 ? -1.663 4.261 8.389 1.00 92.38 73 LEU A N 1
ATOM 590 C CA . LEU A 1 73 ? -3.066 4.634 8.569 1.00 92.38 73 LEU A CA 1
ATOM 591 C C . LEU A 1 73 ? -3.869 3.499 9.217 1.00 92.38 73 LEU A C 1
ATOM 593 O O . LEU A 1 73 ? -4.574 3.740 10.193 1.00 92.38 73 LEU A O 1
ATOM 597 N N . ILE A 1 74 ? -3.714 2.266 8.725 1.00 93.19 74 ILE A N 1
ATOM 598 C CA . ILE A 1 74 ? -4.343 1.072 9.311 1.00 93.19 74 ILE A CA 1
ATOM 599 C C . ILE A 1 74 ? -3.956 0.939 10.788 1.00 93.19 74 ILE A C 1
ATOM 601 O O . ILE A 1 74 ? -4.828 0.781 11.642 1.00 93.19 74 ILE A O 1
ATOM 605 N N . GLY A 1 75 ? -2.663 1.065 11.102 1.00 91.75 75 GLY A N 1
ATOM 606 C CA . GLY A 1 75 ? -2.166 1.005 12.477 1.00 91.75 75 GLY A CA 1
ATOM 607 C C . GLY A 1 75 ? -2.730 2.110 13.375 1.00 91.75 75 GLY A C 1
ATOM 608 O O . GLY A 1 75 ? -3.086 1.841 14.519 1.00 91.75 75 GLY A O 1
ATOM 609 N N . ALA A 1 76 ? -2.864 3.338 12.868 1.00 92.00 76 ALA A N 1
ATOM 610 C CA . ALA A 1 76 ? -3.441 4.450 13.621 1.00 92.00 76 ALA A CA 1
ATOM 611 C C . ALA A 1 76 ? -4.934 4.241 13.923 1.00 92.00 76 ALA A C 1
ATOM 613 O O . ALA A 1 76 ? -5.372 4.493 15.046 1.00 92.00 76 ALA A O 1
ATOM 614 N N . ILE A 1 77 ? -5.705 3.747 12.946 1.00 89.06 77 ILE A N 1
ATOM 615 C CA . ILE A 1 77 ? -7.128 3.428 13.131 1.00 89.06 77 ILE A CA 1
ATOM 616 C C . ILE A 1 77 ? -7.279 2.296 14.152 1.00 89.06 77 ILE A C 1
ATOM 618 O O . ILE A 1 77 ? -8.077 2.421 15.078 1.00 89.06 77 ILE A O 1
ATOM 622 N N . GLN A 1 78 ? -6.477 1.234 14.030 1.00 90.25 78 GLN A N 1
ATOM 623 C CA . GLN A 1 78 ? -6.514 0.104 14.955 1.00 90.25 78 GLN A CA 1
ATOM 624 C C . GLN A 1 78 ? -6.104 0.510 16.379 1.00 90.25 78 GLN A C 1
ATOM 626 O O . GLN A 1 78 ? -6.816 0.218 17.330 1.00 90.25 78 GLN A O 1
ATOM 631 N N . GLY A 1 79 ? -5.023 1.276 16.544 1.00 88.81 79 GLY A N 1
ATOM 632 C CA . GLY A 1 79 ? -4.614 1.758 17.866 1.00 88.81 79 GLY A CA 1
ATOM 633 C C . GLY A 1 79 ? -5.649 2.684 18.522 1.00 88.81 79 GLY A C 1
ATOM 634 O O . GLY A 1 79 ? -5.850 2.631 19.739 1.00 88.81 79 GLY A O 1
ATOM 635 N N . GLY A 1 80 ? -6.333 3.517 17.729 1.00 86.38 80 GLY A N 1
ATOM 636 C CA . GLY A 1 80 ? -7.451 4.334 18.205 1.00 86.38 80 GLY A CA 1
ATOM 637 C C . GLY A 1 80 ? -8.649 3.489 18.643 1.00 86.38 80 GLY A C 1
ATOM 638 O O . GLY A 1 80 ? -9.195 3.725 19.721 1.00 86.38 80 GLY A O 1
ATOM 639 N N . HIS A 1 81 ? -9.007 2.483 17.841 1.00 85.31 81 HIS A N 1
ATOM 640 C CA . HIS A 1 81 ? -10.059 1.513 18.139 1.00 85.31 81 HIS A CA 1
ATOM 641 C C . HIS A 1 81 ? -9.808 0.794 19.472 1.00 85.31 81 HIS A C 1
ATOM 643 O O . HIS A 1 81 ? -10.619 0.914 20.391 1.00 85.31 81 HIS A O 1
ATOM 649 N N . ASP A 1 82 ? -8.640 0.166 19.626 1.00 84.69 82 ASP A N 1
ATOM 650 C CA . ASP A 1 82 ? -8.273 -0.606 20.822 1.00 84.69 82 ASP A CA 1
ATOM 651 C C . ASP A 1 82 ? -8.266 0.274 22.091 1.00 84.69 82 ASP A C 1
ATOM 653 O O . ASP A 1 82 ? -8.663 -0.142 23.184 1.00 84.69 82 ASP A O 1
ATOM 657 N N . SER A 1 83 ? -7.849 1.540 21.952 1.00 84.69 83 SER A N 1
ATOM 658 C CA . SER A 1 83 ? -7.860 2.513 23.051 1.00 84.69 83 SER A CA 1
ATOM 659 C C . SER A 1 83 ? -9.282 2.880 23.488 1.00 84.69 83 SER A C 1
ATOM 661 O O . SER A 1 83 ? -9.547 3.005 24.688 1.00 84.69 83 SER A O 1
ATOM 663 N N . MET A 1 84 ? -10.195 3.060 22.528 1.00 81.81 84 MET A N 1
ATOM 664 C CA . MET A 1 84 ? -11.600 3.380 22.790 1.00 81.81 84 MET A CA 1
ATOM 665 C C . MET A 1 84 ? -12.345 2.195 23.415 1.00 81.81 84 MET A C 1
ATOM 667 O O . MET A 1 84 ? -13.037 2.387 24.416 1.00 81.81 84 MET A O 1
ATOM 671 N N . GLU A 1 85 ? -12.142 0.981 22.900 1.00 81.06 85 GLU A N 1
ATOM 672 C CA . GLU A 1 85 ? -12.727 -0.247 23.453 1.00 81.06 85 GLU A CA 1
ATOM 673 C C . GLU A 1 85 ? -12.269 -0.473 24.908 1.00 81.06 85 GLU A C 1
ATOM 675 O O . GLU A 1 85 ? -13.081 -0.693 25.813 1.00 81.06 85 GLU A O 1
ATOM 680 N N . SER A 1 86 ? -10.966 -0.311 25.180 1.00 81.56 86 SER A N 1
ATOM 681 C CA . SER A 1 86 ? -10.419 -0.418 26.540 1.00 81.56 86 SER A CA 1
ATOM 682 C C . SER A 1 86 ? -11.021 0.614 27.503 1.00 81.56 86 SER A C 1
ATOM 684 O O . SER A 1 86 ? -11.282 0.308 28.673 1.00 81.56 86 SER A O 1
ATOM 686 N N . ALA A 1 87 ? -11.241 1.848 27.039 1.00 79.00 87 ALA A N 1
ATOM 687 C CA . ALA A 1 87 ? -11.852 2.899 27.846 1.00 79.00 87 ALA A CA 1
ATOM 688 C C . ALA A 1 87 ? -13.325 2.592 28.164 1.00 79.00 87 ALA A C 1
ATOM 690 O O . ALA A 1 87 ? -13.742 2.772 29.312 1.00 79.00 87 ALA A O 1
ATOM 691 N N . GLU A 1 88 ? -14.093 2.078 27.198 1.00 74.31 88 GLU A N 1
ATOM 692 C CA . GLU A 1 88 ? -15.485 1.670 27.417 1.00 74.31 88 GLU A CA 1
ATOM 693 C C . GLU A 1 88 ? -15.584 0.512 28.420 1.00 74.31 88 GLU A C 1
ATOM 695 O O . GLU A 1 88 ? -16.370 0.586 29.369 1.00 74.31 88 GLU A O 1
ATOM 700 N N . GLY A 1 89 ? -14.739 -0.516 28.288 1.00 73.56 89 GLY A N 1
ATOM 701 C CA . GLY A 1 89 ? -14.698 -1.637 29.233 1.00 73.56 89 GLY A CA 1
ATOM 702 C C . GLY A 1 89 ? -14.404 -1.191 30.672 1.00 73.56 89 GLY A C 1
ATOM 703 O O . GLY A 1 89 ? -15.065 -1.629 31.618 1.00 73.56 89 GLY A O 1
ATOM 704 N N . LYS A 1 90 ? -13.470 -0.244 30.849 1.00 70.00 90 LYS A N 1
ATOM 705 C CA . LYS A 1 90 ? -13.156 0.352 32.161 1.00 70.00 90 LYS A CA 1
ATOM 706 C C . LYS A 1 90 ? -14.315 1.161 32.745 1.00 70.00 90 LYS A C 1
ATOM 708 O O . LYS A 1 90 ? -14.455 1.201 33.967 1.00 70.00 90 LYS A O 1
ATOM 713 N N . LEU A 1 91 ? -15.118 1.824 31.912 1.00 67.50 91 LEU A N 1
ATOM 714 C CA . LEU A 1 91 ? -16.303 2.558 32.364 1.00 67.50 91 LEU A CA 1
ATOM 715 C C . LEU A 1 91 ? -17.422 1.596 32.776 1.00 67.50 91 LEU A C 1
ATOM 717 O O . LEU A 1 91 ? -17.949 1.744 33.877 1.00 67.50 91 LEU A O 1
ATOM 721 N N . LYS A 1 92 ? -17.727 0.573 31.965 1.00 67.12 92 LYS A N 1
ATOM 722 C CA . LYS A 1 92 ? -18.741 -0.446 32.297 1.00 67.12 92 LYS A CA 1
ATOM 723 C C . LYS A 1 92 ? -18.435 -1.136 33.635 1.00 67.12 92 LYS A C 1
ATOM 725 O O . LYS A 1 92 ? -19.326 -1.258 34.465 1.00 67.12 92 LYS A O 1
ATOM 730 N N . GLY A 1 93 ? -17.174 -1.488 33.897 1.00 61.66 93 GLY A N 1
ATOM 731 C CA . GLY A 1 93 ? -16.762 -2.128 35.156 1.00 61.66 93 GLY A CA 1
ATOM 732 C C . GLY A 1 93 ? -16.799 -1.238 36.410 1.00 61.66 93 GLY A C 1
ATOM 733 O O . GLY A 1 93 ? -16.690 -1.760 37.513 1.00 61.66 93 GLY A O 1
ATOM 734 N N . LYS A 1 94 ? -16.933 0.090 36.274 1.00 61.59 94 LYS A N 1
ATOM 735 C CA . LYS A 1 94 ? -17.066 1.017 37.418 1.00 61.59 94 LYS A CA 1
ATOM 736 C C . LYS A 1 94 ? -18.513 1.300 37.821 1.00 61.59 94 LYS A C 1
ATOM 738 O O . LYS A 1 94 ? -18.731 1.819 38.912 1.00 61.59 94 LYS A O 1
ATOM 743 N N . PHE A 1 95 ? -19.469 1.015 36.941 1.00 55.72 95 PHE A N 1
ATOM 744 C CA . PHE A 1 95 ? -20.896 1.272 37.160 1.00 55.72 95 PHE A CA 1
ATOM 745 C C . PHE A 1 95 ? -21.743 -0.013 37.205 1.00 55.72 95 PHE A C 1
ATOM 747 O O . PHE A 1 95 ? -22.965 0.085 37.305 1.00 55.72 95 PHE A O 1
ATOM 754 N N . GLY A 1 96 ? -21.104 -1.184 37.110 1.00 48.44 96 GLY A N 1
ATOM 755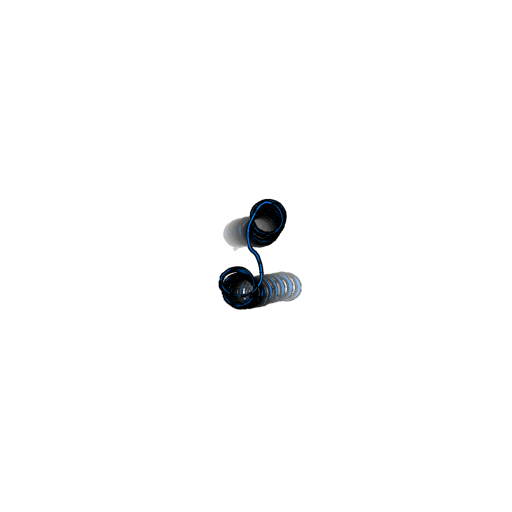 C CA . GLY A 1 96 ? -21.708 -2.506 37.304 1.00 48.44 96 GLY A CA 1
ATOM 756 C C . GLY A 1 96 ? -21.489 -3.058 38.704 1.00 48.44 96 GLY A C 1
ATOM 757 O O . GLY A 1 96 ? -20.519 -2.623 39.366 1.00 48.44 96 GLY A O 1
#

Organism: Mycolicibacterium mucogenicum (NCBI:txid56689)

Foldseek 3Di:
DVPVVVVLVVLVVVLVVLVVVLVVLVVVLVVVLVVLVVCLVPPDDDPRSVVSVVVSVVVNVVSVVVSVVSVVVSVVSVVVSVVVVVVVVVVVVVVD

InterPro domains:
  IPR010310 Type VII secretion system ESAT-6-like [PF06013] (8-88)
  IPR036689 ESAT-6-like superfamily [SSF140453] (6-95)

Radius of gyration: 21.82 Å; chains: 1; bounding box: 50×15×62 Å

Sequence (96 aa):
MAEQEWHFAKIEQTIGDLKDEHKRLNDILVEERARIQMVSSDIWHGTAREGWQAAERSWGEKADAALESLNKLIGAIQGGHDSMESAEGKLKGKFG

Secondary structure (DSSP, 8-state):
-HHHHHHHHHHHHHHHHHHHHHHHHHHHHHHHHHHHHHHHHHH--THHHHHHHHHHHHHHHHHHHHHHHHHHHHHHHHHHHHHHHHHHHHHHHHH-

pLDDT: mean 82.99, std 11.88, range [48.44, 95.69]

=== Feature glossary ===
Legend for the data blocks above and below:

— What the protein is —

The amino-acid sequence is the protein's primary structure: the linear order of residues from the N-terminus to the C-terminus, written in one-letter code. Everything else here — the 3D coordinates, the secondary structure, the domain annotations — is ultimately a consequence of this string.

Database cross-references. InterPro integrates a dozen domain/family signature databases into unified entries with residue-range hits. GO terms attach function/process/location labels with evidence codes. CATH codes position the fold in a four-level structural taxonomy. Organism is the NCBI-taxonomy species name.

— Where its atoms are —

The mmCIF block holds the 3D Cartesian coordinates of each backbone atom (N, Cα, C, O) in ångströms. mmCIF is the PDB's canonical archive format — a tagged-loop text representation of the atomic model.

The six renders are orthographic views along the three Cartesian axes in both directions. Representation (cartoon, sticks, or surface) and color scheme (sequence-rainbow or by-chain) vary across proteins so the training set covers all the common visualization conventions.

— Local backbone conformation —

Secondary structure is the local, repeating backbone conformation. DSSP classifies it into eight states by reading the hydrogen-bond network: three helix types (H, G, I), two β types (E, B), two non-regular types (T, S), and unstructured coil (-).

SS3 is a coarse helix/strand/coil call (letters a/b/c) made by the P-SEA algorithm from inter-Cα distances and dihedrals. It is less detailed than DSSP but needs only Cα positions.

Backbone dihedral angles. Every residue except chain termini has a φ (preceding-C → N → Cα → C) and a ψ (N → Cα → C → next-N). They are reported in degrees following the IUPAC sign convention. Secondary structure is essentially a statement about which (φ, ψ) basin each residue occupies.

— Global shape and packing —

The geometric summary reports three shape descriptors. Rg (radius of gyration) measures how spread out the Cα atoms are about their centre of mass; compact globular proteins have small Rg, elongated or unfolded ones large. Cα contacts (<8 Å, |i−j|>4) count long-range residue pairs in spatial proximity — high for tightly packed folds, near zero for rods or random coil. The bounding-box extents give the protein's footprint along x, y, z in Å.

Solvent accessibility: the surface area of each residue that a 1.4 Å water probe can touch, in Å². When only backbone atoms are present the absolute values are lower than full-atom SASA (side chains contribute most of the area) and are flagged as backbone-only.

Plot images: a contact map (which residues are close in 3D, as an N×N binary image), a Ramachandran scatter (backbone torsion angles, revealing secondary-structure composition at a glance), and — for AlphaFold structures — a PAE heatmap (pairwise prediction confidence).

— Structural neighborhood —

Foldseek's 3Di representation compresses backbone geometry into a per-residue letter drawn from a learned twenty-state alphabet. It captures the tertiary interaction pattern around each residue — which residues are packed against it in space, regardless of where they are in sequence.

Structural nearest neighbors (via Foldseek easy-search vs the PDB). Reported per hit: target PDB id, E-value, and alignment TM-score. A TM-score above ~0.5 is the conventional threshold for 'same fold'.

— Confidence and disorder —

pLDDT (predicted Local Distance Difference Test) is AlphaFold's per-residue confidence score, ranging from 0 to 100. Values above 90 indicate high confidence (typically well-packed cores); 70–90 is confident; 50–70 low confidence; below 50 usually means the region is disordered or the prediction is unreliable there. AlphaFold stores pLDDT in the mmCIF B-factor column.

For experimental (PDB) structures, the B-factor (temperature factor) quantifies the positional spread of each atom in the crystal — a combination of thermal vibration and static disorder — in units of Å². High B-factors mark flexible loops or poorly resolved regions; low B-factors mark the rigid, well-ordered core.

Predicted Aligned Error (PAE) is an AlphaFold confidence matrix: entry (i, j) is the expected error in the position of residue j, in ångströms, when the prediction is superimposed on the true structure at residue i. Low PAE within a block of residues means that block is internally rigid and well-predicted; high PAE between two blocks means their relative placement is uncertain even if each block individually is confident.